Protein AF-A0A081D6R3-F1 (afdb_monomer_lite)

Structure (mmCIF, N/CA/C/O backbone):
data_AF-A0A081D6R3-F1
#
_entry.id   AF-A0A081D6R3-F1
#
loop_
_atom_site.group_PDB
_atom_site.id
_atom_site.type_symbol
_atom_site.label_atom_id
_atom_site.label_alt_id
_atom_site.label_comp_id
_atom_site.label_asym_id
_atom_site.label_entity_id
_atom_site.label_seq_id
_atom_site.pdbx_PDB_ins_code
_atom_site.Cartn_x
_atom_site.Cartn_y
_atom_site.Cartn_z
_atom_site.occupancy
_atom_site.B_iso_or_equiv
_atom_site.auth_seq_id
_atom_site.auth_comp_id
_atom_site.auth_asym_id
_atom_site.auth_atom_id
_atom_site.pdbx_PDB_model_num
ATOM 1 N N . MET A 1 1 ? 20.554 -29.699 17.518 1.00 39.53 1 MET A N 1
ATOM 2 C CA . MET A 1 1 ? 20.290 -29.258 16.129 1.00 39.53 1 MET A CA 1
ATOM 3 C C . MET A 1 1 ? 19.015 -29.951 15.684 1.00 39.53 1 MET A C 1
ATOM 5 O O . MET A 1 1 ? 18.990 -31.163 15.768 1.00 39.53 1 MET A O 1
ATOM 9 N N . ALA A 1 2 ? 17.922 -29.310 15.306 1.00 38.38 2 ALA A N 1
ATOM 10 C CA . ALA A 1 2 ? 17.553 -27.906 15.265 1.00 38.38 2 ALA A CA 1
ATOM 11 C C . ALA A 1 2 ? 16.116 -27.830 15.810 1.00 38.38 2 ALA A C 1
ATOM 13 O O . ALA A 1 2 ? 15.305 -28.703 15.512 1.00 38.38 2 ALA A O 1
ATOM 14 N N . ALA A 1 3 ? 15.827 -26.837 16.649 1.00 40.56 3 ALA A N 1
ATOM 15 C CA . ALA A 1 3 ? 14.449 -26.484 16.943 1.00 40.56 3 ALA A CA 1
ATOM 16 C C . ALA A 1 3 ? 13.914 -25.797 15.685 1.00 40.56 3 ALA A C 1
ATOM 18 O O . ALA A 1 3 ? 14.401 -24.730 15.314 1.00 40.56 3 ALA A O 1
ATOM 19 N N . GLU A 1 4 ? 12.981 -26.450 15.000 1.00 38.69 4 GLU A N 1
ATOM 20 C CA . GLU A 1 4 ? 12.172 -25.821 13.965 1.00 38.69 4 GLU A CA 1
ATOM 21 C C . GLU A 1 4 ? 11.461 -24.635 14.618 1.00 38.69 4 GLU A C 1
ATOM 23 O O . GLU A 1 4 ? 10.605 -24.797 15.493 1.00 38.69 4 GLU A O 1
ATOM 28 N N . GLY A 1 5 ? 11.906 -23.433 14.254 1.00 37.72 5 GLY A N 1
ATOM 29 C CA . GLY A 1 5 ? 11.278 -22.188 14.646 1.00 37.72 5 GLY A CA 1
ATOM 30 C C . GLY A 1 5 ? 9.883 -22.158 14.051 1.00 37.72 5 GLY A C 1
ATOM 31 O O . GLY A 1 5 ? 9.702 -21.776 12.901 1.00 37.72 5 GLY A O 1
ATOM 32 N N . LYS A 1 6 ? 8.898 -22.591 14.837 1.00 39.56 6 LYS A N 1
ATOM 33 C CA . LYS A 1 6 ? 7.510 -22.209 14.622 1.00 39.56 6 LYS A CA 1
ATOM 34 C C . LYS A 1 6 ? 7.492 -20.687 14.688 1.00 39.56 6 LYS A C 1
ATOM 36 O O . LYS A 1 6 ? 7.700 -20.132 15.767 1.00 39.56 6 LYS A O 1
ATOM 41 N N . GLU A 1 7 ? 7.320 -20.031 13.544 1.00 42.91 7 GLU A N 1
ATOM 42 C CA . GLU A 1 7 ? 6.988 -18.612 13.518 1.00 42.91 7 GLU A CA 1
ATOM 43 C C . GLU A 1 7 ? 5.808 -18.405 14.459 1.00 42.91 7 GLU A C 1
ATOM 45 O O . GLU A 1 7 ? 4.765 -19.059 14.360 1.00 42.91 7 GLU A O 1
ATOM 50 N N . ASN A 1 8 ? 6.056 -17.577 15.462 1.00 38.06 8 ASN A N 1
ATOM 51 C CA . ASN A 1 8 ? 5.126 -17.288 16.523 1.00 38.06 8 ASN A CA 1
ATOM 52 C C . ASN A 1 8 ? 3.921 -16.547 15.925 1.00 38.06 8 ASN A C 1
ATOM 54 O O . ASN A 1 8 ? 3.998 -15.347 15.679 1.00 38.06 8 ASN A O 1
ATOM 58 N N . LYS A 1 9 ? 2.821 -17.270 15.688 1.00 42.78 9 LYS A N 1
ATOM 59 C CA . LYS A 1 9 ? 1.528 -16.714 15.258 1.00 42.78 9 LYS A CA 1
ATOM 60 C C . LYS A 1 9 ? 0.830 -15.884 16.348 1.00 42.78 9 LYS A C 1
ATOM 62 O O . LYS A 1 9 ? -0.260 -15.388 16.100 1.00 42.78 9 LYS A O 1
ATOM 67 N N . ASP A 1 10 ? 1.447 -15.726 17.522 1.00 42.12 10 ASP A N 1
ATOM 68 C CA . ASP A 1 10 ? 0.896 -14.970 18.652 1.00 42.12 10 ASP A CA 1
ATOM 69 C C . ASP A 1 10 ? 1.388 -13.508 18.704 1.00 42.12 10 ASP A C 1
ATOM 71 O O . ASP A 1 10 ? 1.042 -12.769 19.625 1.00 42.12 10 ASP A O 1
ATOM 75 N N . ALA A 1 11 ? 2.190 -13.056 17.731 1.00 45.91 11 ALA A N 1
ATOM 76 C CA . ALA A 1 11 ? 2.415 -11.630 17.518 1.00 45.91 11 ALA A CA 1
ATOM 77 C C . ALA A 1 11 ? 1.334 -11.120 16.565 1.00 45.91 11 ALA A C 1
ATOM 79 O O . ALA A 1 11 ? 1.382 -11.442 15.379 1.00 45.91 11 ALA A O 1
ATOM 80 N N . ALA A 1 12 ? 0.373 -10.346 17.080 1.00 59.78 12 ALA A N 1
ATOM 81 C CA . ALA A 1 12 ? -0.610 -9.671 16.239 1.00 59.78 12 ALA A CA 1
ATOM 82 C C . ALA A 1 12 ? 0.124 -8.968 15.091 1.00 59.78 12 ALA A C 1
ATOM 84 O O . ALA A 1 12 ? 1.028 -8.154 15.321 1.00 59.78 12 ALA A O 1
ATOM 85 N N . ASN A 1 13 ? -0.236 -9.315 13.858 1.00 76.56 13 ASN A N 1
ATOM 86 C CA . ASN A 1 13 ? 0.295 -8.649 12.678 1.00 76.56 13 ASN A CA 1
ATOM 87 C C . ASN A 1 13 ? -0.068 -7.152 12.788 1.00 76.56 13 ASN A C 1
ATOM 89 O O . ASN A 1 13 ? -1.111 -6.781 13.339 1.00 76.56 13 ASN A O 1
ATOM 93 N N . ALA A 1 14 ? 0.804 -6.265 12.303 1.00 83.12 14 ALA A N 1
ATOM 94 C CA . ALA A 1 14 ? 0.591 -4.821 12.377 1.00 83.12 14 ALA A CA 1
ATOM 95 C C . ALA A 1 14 ? -0.782 -4.383 11.810 1.00 83.12 14 ALA A C 1
ATOM 97 O O . ALA A 1 14 ? -1.393 -3.441 12.324 1.00 83.12 14 ALA A O 1
ATOM 98 N N . ILE A 1 15 ? -1.312 -5.104 10.813 1.00 87.69 15 ILE A N 1
ATOM 99 C CA . ILE A 1 15 ? -2.654 -4.904 10.255 1.00 87.69 15 ILE A CA 1
ATOM 100 C C . ILE A 1 15 ? -3.772 -5.275 11.236 1.00 87.69 15 ILE A C 1
ATOM 102 O O . ILE A 1 15 ? -4.773 -4.564 11.321 1.00 87.69 15 ILE A O 1
ATOM 106 N N . GLU A 1 16 ? -3.611 -6.352 12.006 1.00 90.25 16 GLU A N 1
ATOM 107 C CA . GLU A 1 16 ? -4.603 -6.814 12.979 1.00 90.25 16 GLU A CA 1
ATOM 108 C C . GLU A 1 16 ? -4.718 -5.799 14.109 1.00 90.25 16 GLU A C 1
ATOM 110 O O . GLU A 1 16 ? -5.821 -5.350 14.413 1.00 90.25 16 GLU A O 1
ATOM 115 N N . THR A 1 17 ? -3.577 -5.332 14.624 1.00 91.62 17 THR A N 1
ATOM 116 C CA . THR A 1 17 ? -3.523 -4.273 15.645 1.00 91.62 17 THR A CA 1
ATOM 117 C C . THR A 1 17 ? -4.206 -2.991 15.153 1.00 91.62 17 THR A C 1
ATOM 119 O O . THR A 1 17 ? -4.960 -2.347 15.890 1.00 91.62 17 THR A O 1
ATOM 122 N N . LEU A 1 18 ? -3.981 -2.614 13.888 1.00 93.31 18 LEU A N 1
ATOM 123 C CA . LEU A 1 18 ? -4.643 -1.460 13.283 1.00 93.31 18 LEU A CA 1
ATOM 124 C C . LEU A 1 18 ? -6.161 -1.665 13.208 1.00 93.31 18 LEU A C 1
ATOM 126 O O . LEU A 1 18 ? -6.916 -0.789 13.619 1.00 93.31 18 LEU A O 1
ATOM 130 N N . ILE A 1 19 ? -6.626 -2.814 12.722 1.00 93.25 19 ILE A N 1
ATOM 131 C CA . ILE A 1 19 ? -8.058 -3.113 12.600 1.00 93.25 19 ILE A CA 1
ATOM 132 C C . ILE A 1 19 ? -8.729 -3.161 13.980 1.00 93.25 19 ILE A C 1
ATOM 134 O O . ILE A 1 19 ? -9.823 -2.619 14.151 1.00 93.25 19 ILE A O 1
ATOM 138 N N . GLU A 1 20 ? -8.083 -3.770 14.972 1.00 94.50 20 GLU A N 1
ATOM 139 C CA . GLU A 1 20 ? -8.570 -3.839 16.351 1.00 94.50 20 GLU A CA 1
ATOM 140 C C . GLU A 1 20 ? -8.743 -2.454 16.970 1.00 94.50 20 GLU A C 1
ATOM 142 O O . GLU A 1 20 ? -9.775 -2.194 17.586 1.00 94.50 20 GLU A O 1
ATOM 147 N N . LYS A 1 21 ? -7.817 -1.519 16.724 1.00 94.62 21 LYS A N 1
ATOM 148 C CA . LYS A 1 21 ? -7.963 -0.120 17.157 1.00 94.62 21 LYS A CA 1
ATOM 149 C C . LYS A 1 21 ? -9.261 0.509 16.633 1.00 94.62 21 LYS A C 1
ATOM 151 O O . LYS A 1 21 ? -9.964 1.172 17.393 1.00 94.62 21 LYS A O 1
ATOM 156 N N . TYR A 1 22 ? -9.597 0.318 15.355 1.00 96.62 22 TYR A N 1
ATOM 157 C CA . TYR A 1 22 ? -10.819 0.895 14.772 1.00 96.62 22 TYR A CA 1
ATOM 158 C C . TYR A 1 22 ? -12.088 0.175 15.243 1.00 96.62 22 TYR A C 1
ATOM 160 O O . TYR A 1 22 ? -13.093 0.834 15.512 1.00 96.62 22 TYR A O 1
ATOM 168 N N . LYS A 1 23 ? -12.032 -1.151 15.432 1.00 95.94 23 LYS A N 1
ATOM 169 C CA . LYS A 1 23 ? -13.119 -1.915 16.068 1.00 95.94 23 LYS A CA 1
ATOM 170 C C . LYS A 1 23 ? -13.389 -1.422 17.489 1.00 95.94 23 LYS A C 1
ATOM 172 O O . LYS A 1 23 ? -14.532 -1.123 17.813 1.00 95.94 23 LYS A O 1
ATOM 177 N N . TYR A 1 24 ? -12.343 -1.243 18.293 1.00 96.50 24 TYR A N 1
ATOM 178 C CA . TYR A 1 24 ? -12.452 -0.745 19.661 1.00 96.50 24 TYR A CA 1
ATOM 179 C C . TYR A 1 24 ? -13.080 0.653 19.721 1.00 96.50 24 TYR A C 1
ATOM 181 O O . TYR A 1 24 ? -13.941 0.913 20.559 1.00 96.50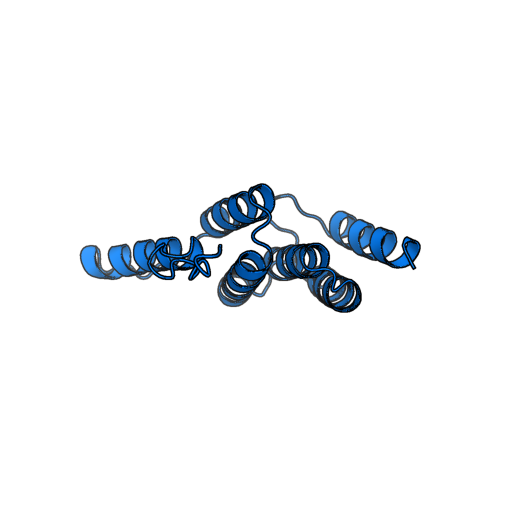 24 TYR A O 1
ATOM 189 N N . ILE A 1 25 ? -12.714 1.556 18.801 1.00 96.00 25 ILE A N 1
ATOM 190 C CA . ILE A 1 25 ? -13.333 2.890 18.736 1.00 96.00 25 ILE A CA 1
ATOM 191 C C . ILE A 1 25 ? -14.840 2.783 18.472 1.00 96.00 25 ILE A C 1
ATOM 193 O O . ILE A 1 25 ? -15.630 3.467 19.127 1.00 96.00 25 ILE A O 1
ATOM 197 N N . LYS A 1 26 ? -15.247 1.898 17.559 1.00 96.75 26 LYS A N 1
ATOM 198 C CA . LYS A 1 26 ? -16.661 1.633 17.288 1.00 96.75 26 LYS A CA 1
ATOM 199 C C . LYS A 1 26 ? -17.378 1.046 18.502 1.00 96.75 26 LYS A C 1
ATOM 201 O O . LYS A 1 26 ? -18.486 1.473 18.802 1.00 96.75 26 LYS A O 1
ATOM 206 N N . GLU A 1 27 ? -16.759 0.106 19.207 1.00 97.50 27 GLU A N 1
ATOM 207 C CA . GLU A 1 27 ? -17.349 -0.548 20.380 1.00 97.50 27 GLU A CA 1
ATOM 208 C C . GLU A 1 27 ? -17.528 0.408 21.563 1.00 97.50 27 GLU A C 1
ATOM 210 O O . GLU A 1 27 ? -18.586 0.421 22.188 1.00 97.50 27 GLU A O 1
ATOM 215 N N . VAL A 1 28 ? -16.518 1.230 21.859 1.00 97.75 28 VAL A N 1
ATOM 216 C CA . VAL A 1 28 ? -16.526 2.108 23.038 1.00 97.75 28 VAL A CA 1
ATOM 217 C C . VAL A 1 28 ? -17.269 3.412 22.787 1.00 97.75 28 VAL A C 1
ATOM 219 O O . VAL A 1 28 ? -17.978 3.896 23.669 1.00 97.75 28 VAL A O 1
ATOM 222 N N . TYR A 1 29 ? -17.110 3.996 21.600 1.00 95.94 29 TYR A N 1
ATOM 223 C CA . TYR A 1 29 ? -17.657 5.318 21.294 1.00 95.94 29 TYR A CA 1
ATOM 224 C C . TYR A 1 29 ? -18.872 5.269 20.359 1.00 95.94 29 TYR A C 1
ATOM 226 O O . TYR A 1 29 ? -19.514 6.297 20.158 1.00 95.94 29 TYR A O 1
ATOM 234 N N . GLY A 1 30 ? -19.205 4.111 19.776 1.00 96.12 30 GLY A N 1
ATOM 235 C CA . GLY A 1 30 ? -20.298 3.979 18.805 1.00 96.12 30 GLY A CA 1
ATOM 236 C C . GLY A 1 30 ? -20.000 4.614 17.443 1.00 96.12 30 GLY A C 1
ATOM 237 O O . GLY A 1 30 ? -20.908 4.771 16.628 1.00 96.12 30 GLY A O 1
ATOM 238 N N . ILE A 1 31 ? -18.749 5.011 17.193 1.00 95.06 31 ILE A N 1
ATOM 239 C CA . ILE A 1 31 ? -18.348 5.738 15.986 1.00 95.06 31 ILE A CA 1
ATOM 240 C C . ILE A 1 31 ? -17.750 4.751 14.988 1.00 95.06 31 ILE A C 1
ATOM 242 O O . ILE A 1 31 ? -16.681 4.189 15.222 1.00 95.06 31 ILE A O 1
ATOM 246 N N . ASP A 1 32 ? -18.425 4.575 13.855 1.00 94.06 32 ASP A N 1
ATOM 247 C CA . ASP A 1 32 ? -17.890 3.810 12.733 1.00 94.06 32 ASP A CA 1
ATOM 248 C C . ASP A 1 32 ? -17.013 4.721 11.865 1.00 94.06 32 ASP A C 1
ATOM 250 O O . ASP A 1 32 ? -17.508 5.638 11.204 1.00 94.06 32 ASP A O 1
ATOM 254 N N . MET A 1 33 ? -15.698 4.515 11.923 1.00 93.06 33 MET A N 1
ATOM 255 C CA . MET A 1 33 ? -14.728 5.298 11.162 1.00 93.06 33 MET A CA 1
ATOM 256 C C . MET A 1 33 ? -14.037 4.418 10.128 1.00 93.06 33 MET A C 1
ATOM 258 O O . MET A 1 33 ? -13.521 3.353 10.460 1.00 93.06 33 MET A O 1
ATOM 262 N N . ARG A 1 34 ? -13.935 4.932 8.899 1.00 94.94 34 ARG A N 1
ATOM 263 C CA . ARG A 1 34 ? -12.997 4.426 7.886 1.00 94.94 34 ARG A CA 1
ATOM 264 C C . ARG A 1 34 ? -11.582 4.420 8.465 1.00 94.94 34 ARG A C 1
ATOM 266 O O . ARG A 1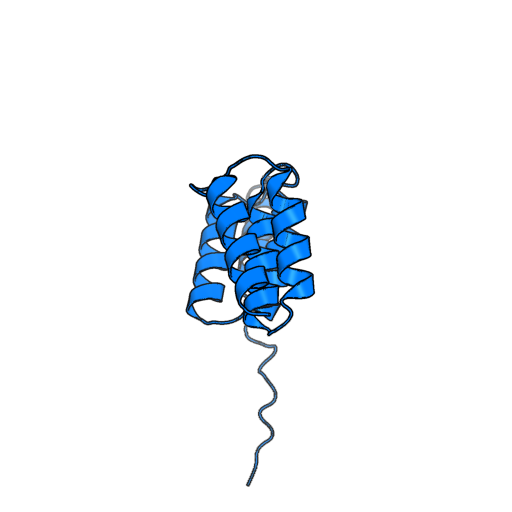 34 ? -11.204 5.378 9.152 1.00 94.94 34 ARG A O 1
ATOM 273 N N . VAL A 1 35 ? -10.791 3.392 8.156 1.00 97.06 35 VAL A N 1
ATOM 274 C CA . VAL A 1 35 ? -9.380 3.365 8.568 1.00 97.06 35 VAL A CA 1
ATOM 275 C C . VAL A 1 35 ? -8.671 4.532 7.896 1.00 97.06 35 VAL A C 1
ATOM 277 O O . VAL A 1 35 ? -8.758 4.691 6.685 1.00 97.06 35 VAL A O 1
ATOM 280 N N . ARG A 1 36 ? -7.995 5.393 8.660 1.00 97.31 36 ARG A N 1
ATOM 281 C CA . ARG A 1 36 ? -7.349 6.583 8.094 1.00 97.31 36 ARG A CA 1
ATOM 282 C C . ARG A 1 36 ? -6.160 6.179 7.232 1.00 97.31 36 ARG A C 1
ATOM 284 O O . ARG A 1 36 ? -5.294 5.442 7.695 1.00 97.31 36 ARG A O 1
ATOM 291 N N . LEU A 1 37 ? -6.058 6.768 6.040 1.00 97.56 37 LEU A N 1
ATOM 292 C CA . LEU A 1 37 ? -4.955 6.524 5.105 1.00 97.56 37 LEU A CA 1
ATOM 293 C C . LEU A 1 37 ? -3.582 6.709 5.760 1.00 97.56 37 LEU A C 1
ATOM 295 O O . LEU A 1 37 ? -2.698 5.895 5.543 1.00 97.56 37 LEU A O 1
ATOM 299 N N . ILE A 1 38 ? -3.416 7.729 6.608 1.00 97.31 38 ILE A N 1
ATOM 300 C CA . ILE A 1 38 ? -2.145 7.964 7.305 1.00 97.31 38 ILE A CA 1
ATOM 301 C C . ILE A 1 38 ? -1.762 6.821 8.257 1.00 97.31 38 ILE A C 1
ATOM 303 O O . ILE A 1 38 ? -0.591 6.480 8.338 1.00 97.31 38 ILE A O 1
ATOM 307 N N . ASP A 1 39 ? -2.730 6.183 8.927 1.00 97.69 39 ASP A N 1
ATOM 308 C CA . ASP A 1 39 ? -2.437 5.046 9.810 1.00 97.69 39 ASP A CA 1
ATOM 309 C C . 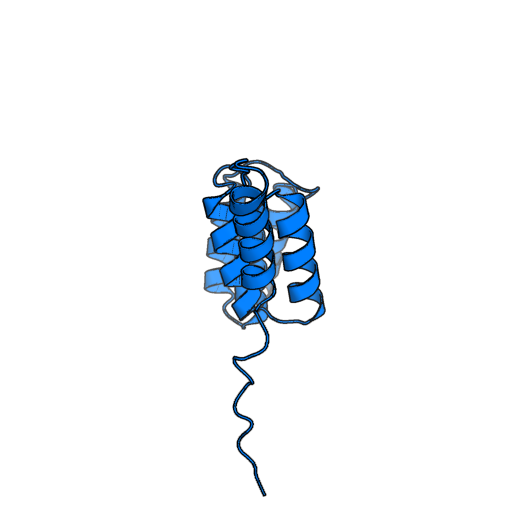ASP A 1 39 ? -2.023 3.814 8.977 1.00 97.69 39 ASP A C 1
ATOM 311 O O . ASP A 1 39 ? -1.132 3.070 9.382 1.00 97.69 39 ASP A O 1
ATOM 315 N N . ILE A 1 40 ? -2.627 3.626 7.794 1.00 98.12 40 ILE A N 1
ATOM 316 C CA . ILE A 1 40 ? -2.230 2.584 6.830 1.00 98.12 40 ILE A CA 1
ATOM 317 C C . ILE A 1 40 ? -0.798 2.832 6.340 1.00 98.12 40 ILE A C 1
ATOM 319 O O . ILE A 1 40 ? -0.002 1.898 6.305 1.00 98.12 40 ILE A O 1
ATOM 323 N N . VAL A 1 41 ? -0.459 4.084 6.010 1.00 98.19 41 VAL A N 1
ATOM 324 C CA . VAL A 1 41 ? 0.894 4.477 5.580 1.00 98.19 41 VAL A CA 1
ATOM 325 C C . VAL A 1 41 ? 1.925 4.146 6.649 1.00 98.19 41 VAL A C 1
ATOM 327 O O . VAL A 1 41 ? 2.913 3.488 6.349 1.00 98.19 41 VAL A O 1
ATOM 330 N N . THR A 1 42 ? 1.670 4.520 7.905 1.00 97.19 42 THR A N 1
ATOM 331 C CA . THR A 1 42 ? 2.589 4.233 9.014 1.00 97.19 42 THR A CA 1
ATOM 332 C C . THR A 1 42 ? 2.840 2.733 9.185 1.00 97.19 42 THR A C 1
ATOM 334 O O . THR A 1 42 ? 3.973 2.319 9.423 1.00 97.19 42 THR A O 1
ATOM 337 N N . VAL A 1 43 ? 1.801 1.902 9.047 1.00 97.00 43 VAL A N 1
ATOM 338 C CA . VAL A 1 43 ? 1.961 0.442 9.097 1.00 97.00 43 VAL A CA 1
ATOM 339 C C . VAL A 1 43 ? 2.759 -0.062 7.893 1.00 97.00 43 VAL A C 1
ATOM 341 O O . VAL A 1 43 ? 3.686 -0.847 8.070 1.00 97.00 43 VAL A O 1
ATOM 344 N N . ALA A 1 44 ? 2.439 0.396 6.683 1.00 97.88 44 ALA A N 1
ATOM 345 C CA . ALA A 1 44 ? 3.136 -0.015 5.469 1.00 97.88 44 ALA A CA 1
ATOM 346 C C . ALA A 1 44 ? 4.633 0.345 5.509 1.00 97.88 44 ALA A C 1
ATOM 348 O O . ALA A 1 44 ? 5.467 -0.511 5.227 1.00 97.88 44 ALA A O 1
ATOM 349 N N . GLU A 1 45 ? 4.985 1.566 5.921 1.00 97.38 45 GLU A N 1
ATOM 350 C CA . GLU A 1 45 ? 6.376 2.008 6.101 1.00 97.38 45 GLU A CA 1
ATOM 351 C C . GLU A 1 45 ? 7.118 1.126 7.110 1.00 97.38 45 GLU A C 1
ATOM 353 O O . GLU A 1 45 ? 8.198 0.619 6.811 1.00 97.38 45 GLU A O 1
ATOM 358 N N . HIS A 1 46 ? 6.498 0.836 8.259 1.00 96.50 46 HIS A N 1
ATOM 359 C CA . HIS A 1 46 ? 7.075 -0.072 9.249 1.00 96.50 46 HIS A CA 1
ATOM 360 C C . HIS A 1 46 ? 7.361 -1.467 8.670 1.00 96.50 46 HIS A C 1
ATOM 362 O O . HIS A 1 46 ? 8.415 -2.047 8.940 1.00 96.50 46 HIS A O 1
ATOM 368 N N . LEU A 1 47 ? 6.451 -2.024 7.865 1.00 96.44 47 LEU A N 1
ATOM 369 C CA . LEU A 1 47 ? 6.654 -3.332 7.237 1.00 96.44 47 LEU A CA 1
ATOM 370 C C . LEU A 1 47 ? 7.750 -3.294 6.164 1.00 96.44 47 LEU A C 1
ATOM 372 O O . LEU A 1 47 ? 8.543 -4.235 6.087 1.00 96.44 47 LEU A O 1
ATOM 376 N N . ILE A 1 48 ? 7.838 -2.214 5.381 1.00 97.06 48 ILE A N 1
ATOM 377 C CA . ILE A 1 48 ? 8.904 -1.999 4.389 1.00 97.06 48 ILE A CA 1
ATOM 378 C C . ILE A 1 48 ? 10.272 -1.954 5.081 1.00 97.06 48 ILE A C 1
ATOM 380 O O . ILE A 1 48 ? 11.179 -2.686 4.676 1.00 97.06 48 ILE A O 1
ATOM 384 N N . ASP A 1 49 ? 10.403 -1.175 6.157 1.00 97.12 49 ASP A N 1
ATOM 385 C CA . ASP A 1 49 ? 11.644 -1.039 6.930 1.00 97.12 49 ASP A CA 1
ATOM 386 C C . ASP A 1 49 ? 12.103 -2.373 7.534 1.00 97.12 49 ASP A C 1
ATOM 388 O O . ASP A 1 49 ? 13.299 -2.668 7.605 1.00 97.12 49 ASP A O 1
ATOM 392 N N . ASN A 1 50 ? 11.145 -3.220 7.919 1.00 96.25 50 ASN A N 1
ATOM 393 C CA . ASN A 1 50 ? 11.399 -4.549 8.472 1.00 96.25 50 ASN A CA 1
ATOM 394 C C . ASN A 1 50 ? 11.401 -5.666 7.415 1.00 96.25 50 ASN A C 1
ATOM 396 O O . ASN A 1 50 ? 11.524 -6.837 7.771 1.00 96.25 50 ASN A O 1
ATOM 400 N N . LYS A 1 51 ? 11.294 -5.326 6.122 1.00 96.75 51 LYS A N 1
ATOM 401 C CA . LYS A 1 51 ? 11.283 -6.269 4.987 1.00 96.75 51 LYS A CA 1
ATOM 402 C C . LYS A 1 51 ? 10.205 -7.358 5.091 1.00 96.75 51 LYS A C 1
ATOM 404 O O . LYS A 1 51 ? 10.376 -8.466 4.583 1.00 96.75 51 LYS A O 1
ATOM 409 N N . LYS A 1 52 ? 9.082 -7.044 5.737 1.00 96.88 52 LYS A N 1
ATOM 410 C CA . LYS A 1 52 ? 7.915 -7.922 5.903 1.00 96.88 52 LYS A CA 1
ATOM 411 C C . LYS A 1 52 ? 6.985 -7.798 4.696 1.00 96.88 52 LYS A C 1
ATOM 413 O O . LYS A 1 52 ? 5.881 -7.270 4.784 1.00 96.88 52 LYS A O 1
ATOM 418 N N . TYR A 1 53 ? 7.470 -8.228 3.536 1.00 97.38 53 TYR A N 1
ATOM 419 C CA . TYR A 1 53 ? 6.804 -7.969 2.259 1.00 97.38 53 TYR A CA 1
ATOM 420 C C . TYR A 1 53 ? 5.518 -8.772 2.040 1.00 97.38 53 TYR A C 1
ATOM 422 O O . TYR A 1 53 ? 4.611 -8.261 1.392 1.00 97.38 53 TYR A O 1
ATOM 430 N N . ASP A 1 54 ? 5.407 -9.981 2.597 1.00 94.88 54 ASP A N 1
ATOM 431 C CA . ASP A 1 54 ? 4.152 -10.741 2.558 1.00 94.88 54 ASP A CA 1
ATOM 432 C C . ASP A 1 54 ? 3.051 -10.020 3.361 1.00 94.88 54 ASP A C 1
ATOM 434 O O . ASP A 1 54 ? 1.965 -9.791 2.839 1.00 94.88 54 ASP A O 1
ATOM 438 N N . GLU A 1 55 ? 3.359 -9.536 4.573 1.00 95.69 55 GLU A N 1
ATOM 439 C CA . GLU A 1 55 ? 2.426 -8.723 5.379 1.00 95.69 55 GLU A CA 1
ATOM 440 C C . GLU A 1 55 ? 2.091 -7.381 4.699 1.00 95.69 55 GLU A C 1
ATOM 442 O O . GLU A 1 55 ? 0.984 -6.863 4.836 1.00 95.69 55 GLU A O 1
ATOM 447 N N . LEU A 1 56 ? 3.033 -6.799 3.944 1.00 97.62 56 LEU A N 1
ATOM 448 C CA . LEU A 1 56 ? 2.798 -5.558 3.201 1.00 97.62 56 LEU A CA 1
ATOM 449 C C . LEU A 1 56 ? 1.712 -5.732 2.129 1.00 97.62 56 LEU A C 1
ATOM 451 O O . LEU A 1 56 ? 0.960 -4.792 1.871 1.00 97.62 56 LEU A O 1
ATOM 455 N N . ILE A 1 57 ? 1.608 -6.920 1.530 1.00 97.81 57 ILE A N 1
ATOM 456 C CA . ILE A 1 57 ? 0.560 -7.238 0.553 1.00 97.81 57 ILE A CA 1
ATOM 457 C C . ILE A 1 57 ? -0.813 -7.273 1.241 1.00 97.81 57 ILE A C 1
ATOM 459 O O . ILE A 1 57 ? -1.763 -6.699 0.712 1.00 97.81 57 ILE A O 1
ATOM 463 N N . ASP A 1 58 ? -0.916 -7.819 2.456 1.00 95.94 58 ASP A N 1
ATOM 464 C CA . ASP A 1 58 ? -2.170 -7.777 3.226 1.00 95.94 58 ASP A CA 1
ATOM 465 C C . ASP A 1 58 ? -2.593 -6.326 3.538 1.00 95.94 58 ASP A C 1
ATOM 467 O O . ASP A 1 58 ? -3.770 -5.958 3.463 1.00 95.94 58 ASP A O 1
ATOM 471 N N . VAL A 1 59 ? -1.627 -5.458 3.858 1.00 97.56 59 VAL A N 1
ATOM 472 C CA . VAL A 1 59 ? -1.880 -4.024 4.091 1.00 97.56 59 VAL A CA 1
ATOM 473 C C . VAL A 1 59 ? -2.282 -3.309 2.801 1.00 97.56 59 VAL A C 1
ATOM 475 O O . VAL A 1 59 ? -3.124 -2.407 2.837 1.00 97.56 59 VAL A O 1
ATOM 478 N N . ALA A 1 60 ? -1.740 -3.728 1.658 1.00 98.25 60 ALA A N 1
ATOM 479 C CA . ALA A 1 60 ? -2.153 -3.242 0.349 1.00 98.25 60 ALA A CA 1
ATOM 480 C C . ALA A 1 60 ? -3.638 -3.522 0.079 1.00 98.25 60 ALA A C 1
ATOM 482 O O . ALA A 1 60 ? -4.357 -2.630 -0.378 1.00 98.25 60 ALA A O 1
ATOM 483 N N . ASP A 1 61 ? -4.117 -4.717 0.426 1.00 97.62 61 ASP A N 1
ATOM 484 C CA . ASP A 1 61 ? -5.528 -5.087 0.294 1.00 97.62 61 ASP A CA 1
ATOM 485 C C . ASP A 1 61 ? -6.434 -4.216 1.171 1.00 97.62 61 ASP A C 1
ATOM 487 O O . ASP A 1 61 ? -7.476 -3.737 0.708 1.00 97.62 61 ASP A O 1
ATOM 491 N N . LEU A 1 62 ? -6.022 -3.923 2.411 1.00 96.94 62 LEU A N 1
ATOM 492 C CA . LEU A 1 62 ? -6.737 -2.969 3.263 1.00 96.94 62 LEU A CA 1
ATOM 493 C C . LEU A 1 62 ? -6.752 -1.568 2.645 1.00 96.94 62 LEU A C 1
ATOM 495 O O . LEU A 1 62 ? -7.806 -0.938 2.589 1.00 96.94 62 LEU A O 1
ATOM 499 N N . ALA A 1 63 ? -5.615 -1.086 2.145 1.00 98.19 63 ALA A N 1
ATOM 500 C CA . ALA A 1 63 ? -5.523 0.215 1.492 1.00 98.19 63 ALA A CA 1
ATOM 501 C C . ALA A 1 63 ? -6.449 0.311 0.271 1.00 98.19 63 ALA A C 1
ATOM 503 O O . ALA A 1 63 ? -7.116 1.326 0.102 1.00 98.19 63 ALA A O 1
ATOM 504 N N . MET A 1 64 ? -6.536 -0.739 -0.549 1.00 98.38 64 MET A N 1
ATOM 505 C CA . MET A 1 64 ? -7.424 -0.788 -1.716 1.00 98.38 64 MET A CA 1
ATOM 506 C C . MET A 1 64 ? -8.900 -0.908 -1.341 1.00 98.38 64 MET A C 1
ATOM 508 O O . MET A 1 64 ? -9.751 -0.353 -2.030 1.00 98.38 64 MET A O 1
ATOM 512 N N . LYS A 1 65 ? -9.221 -1.624 -0.260 1.00 97.50 65 LYS A N 1
ATOM 513 C CA . LYS A 1 65 ? -10.592 -1.712 0.250 1.00 97.50 65 LYS A CA 1
ATOM 514 C C . LYS A 1 65 ? -11.055 -0.369 0.794 1.00 97.50 65 LYS A C 1
ATOM 516 O O . LYS A 1 65 ? -12.165 0.069 0.503 1.00 97.50 65 LYS A O 1
ATOM 521 N N . GLU A 1 66 ? -10.214 0.252 1.611 1.00 97.69 66 GLU A N 1
ATOM 522 C CA . GLU A 1 66 ? -10.558 1.502 2.259 1.00 97.69 66 GLU A CA 1
ATOM 523 C C . GLU A 1 66 ? -10.506 2.634 1.245 1.00 97.69 66 GLU A C 1
ATOM 525 O O . GLU A 1 66 ? -11.453 3.397 1.239 1.00 97.69 66 GLU A O 1
ATOM 530 N N . TYR A 1 67 ? -9.494 2.723 0.371 1.00 98.38 67 TYR A N 1
ATOM 531 C CA . TYR A 1 67 ? -9.218 3.807 -0.593 1.00 98.38 67 TYR A CA 1
ATOM 532 C C . TYR A 1 67 ? -9.010 3.300 -2.038 1.00 98.38 67 TYR A C 1
ATOM 534 O O . TYR A 1 67 ? -7.914 3.446 -2.589 1.00 98.38 67 TYR A O 1
ATOM 542 N N . PRO A 1 68 ? -10.045 2.731 -2.686 1.00 98.25 68 PRO A N 1
ATOM 543 C CA . PRO A 1 68 ? -9.928 2.124 -4.018 1.00 98.25 68 PRO A CA 1
ATOM 544 C C . PRO A 1 68 ? -9.529 3.106 -5.128 1.00 98.25 68 PRO A C 1
ATOM 546 O O . PRO A 1 68 ? -8.988 2.698 -6.152 1.00 98.25 68 PRO A O 1
ATOM 549 N N . GLU A 1 69 ? -9.803 4.395 -4.944 1.00 98.44 69 GLU A N 1
ATOM 550 C CA . GLU A 1 69 ? -9.492 5.464 -5.890 1.00 98.44 69 GLU A CA 1
ATOM 551 C C . GLU A 1 69 ? -8.030 5.929 -5.832 1.00 98.44 69 GLU A C 1
ATOM 553 O O . GLU A 1 69 ? -7.558 6.598 -6.752 1.00 98.44 69 GLU A O 1
ATOM 558 N N . LYS A 1 70 ? -7.309 5.604 -4.752 1.00 98.62 70 LYS A N 1
ATOM 559 C CA . LYS A 1 70 ? -5.944 6.079 -4.508 1.00 98.62 70 LYS A CA 1
ATOM 560 C C . LYS A 1 70 ? -4.924 5.065 -4.997 1.00 98.62 70 LYS A C 1
ATOM 562 O O . LYS A 1 70 ? -5.021 3.876 -4.706 1.00 98.62 70 LYS A O 1
ATOM 567 N N . LEU A 1 71 ? -3.870 5.553 -5.648 1.00 98.50 71 LEU A N 1
ATOM 568 C CA . LEU A 1 71 ? -2.798 4.697 -6.159 1.00 98.50 71 LEU A CA 1
ATOM 569 C C . LEU A 1 71 ? -2.045 3.940 -5.059 1.00 98.50 71 LEU A C 1
ATOM 571 O O . LEU A 1 71 ? -1.410 2.929 -5.346 1.00 98.50 71 LEU A O 1
ATOM 575 N N . TYR A 1 72 ? -2.129 4.407 -3.807 1.00 98.62 72 TYR A N 1
ATOM 576 C CA . TYR A 1 72 ? -1.273 3.946 -2.717 1.00 98.62 72 TYR A CA 1
ATOM 577 C C . TYR A 1 72 ? -1.370 2.442 -2.465 1.00 98.62 72 TYR A C 1
ATOM 579 O O . TYR A 1 72 ? -0.337 1.790 -2.367 1.00 98.62 72 TYR A O 1
ATOM 587 N N . GLY A 1 73 ? -2.584 1.878 -2.430 1.00 98.62 73 GLY A N 1
ATOM 588 C CA . GLY A 1 73 ? -2.758 0.443 -2.191 1.00 98.62 73 GLY A CA 1
ATOM 589 C C . GLY A 1 73 ? -2.081 -0.410 -3.264 1.00 98.62 73 GLY A C 1
ATOM 590 O O . GLY A 1 73 ? -1.272 -1.277 -2.953 1.00 98.62 73 GLY A O 1
ATOM 591 N N . ARG A 1 74 ? -2.308 -0.091 -4.542 1.00 98.75 74 ARG A N 1
ATOM 592 C CA . ARG A 1 74 ? -1.644 -0.768 -5.668 1.00 98.75 74 ARG A CA 1
ATOM 593 C C . ARG A 1 74 ? -0.133 -0.534 -5.701 1.00 98.75 74 ARG A C 1
ATOM 595 O O . ARG A 1 74 ? 0.616 -1.416 -6.109 1.00 98.75 74 ARG A O 1
ATOM 602 N N . PHE A 1 75 ? 0.324 0.635 -5.264 1.00 98.75 75 PHE A N 1
ATOM 603 C CA . PHE A 1 75 ? 1.745 0.953 -5.196 1.00 98.75 75 PHE A CA 1
ATOM 604 C C . PHE A 1 75 ? 2.474 0.090 -4.158 1.00 98.75 75 PHE A C 1
ATOM 606 O O . PHE A 1 75 ? 3.472 -0.545 -4.495 1.00 98.75 75 PHE A O 1
ATOM 613 N N . ILE A 1 76 ? 1.961 -0.005 -2.926 1.00 98.62 76 ILE A N 1
ATOM 614 C CA . ILE A 1 76 ? 2.591 -0.837 -1.887 1.00 98.62 76 ILE A CA 1
ATOM 615 C C . ILE A 1 76 ? 2.432 -2.342 -2.153 1.00 98.62 76 ILE A C 1
ATOM 617 O O . ILE A 1 76 ? 3.325 -3.107 -1.799 1.00 98.62 76 ILE A O 1
ATOM 621 N N . GLU A 1 77 ? 1.380 -2.764 -2.870 1.00 98.75 77 GLU A N 1
ATOM 622 C CA . GLU A 1 77 ? 1.275 -4.125 -3.428 1.00 98.75 77 GLU A CA 1
ATOM 623 C C . GLU A 1 77 ? 2.460 -4.420 -4.368 1.00 98.75 77 GLU A C 1
ATOM 625 O O . GLU A 1 77 ? 3.095 -5.473 -4.285 1.00 98.75 77 GLU A O 1
ATOM 630 N N . GLY A 1 78 ? 2.797 -3.457 -5.236 1.00 98.62 78 GLY A N 1
ATOM 631 C CA . GLY A 1 78 ? 3.949 -3.538 -6.131 1.00 98.62 78 GLY A CA 1
ATOM 632 C C . GLY A 1 78 ? 5.272 -3.682 -5.378 1.00 98.62 78 GLY A C 1
ATOM 633 O O . GLY A 1 78 ? 6.070 -4.559 -5.717 1.00 98.62 78 GLY A O 1
ATOM 634 N N . ILE A 1 79 ? 5.468 -2.895 -4.314 1.00 98.50 79 ILE A N 1
ATOM 635 C CA . ILE A 1 79 ? 6.646 -2.996 -3.434 1.00 98.50 79 ILE A CA 1
ATOM 636 C C . ILE A 1 79 ? 6.713 -4.378 -2.774 1.00 98.50 79 ILE A C 1
ATOM 638 O O . ILE A 1 79 ? 7.779 -4.994 -2.749 1.00 98.50 79 ILE A O 1
ATOM 642 N N . GLY A 1 80 ? 5.588 -4.889 -2.266 1.00 98.56 80 GLY A N 1
ATOM 643 C CA . GLY A 1 80 ? 5.516 -6.215 -1.652 1.00 98.56 80 GLY A CA 1
ATOM 644 C C . GLY A 1 80 ? 5.936 -7.316 -2.626 1.00 98.56 80 GLY A C 1
ATOM 645 O O . GLY A 1 80 ? 6.833 -8.107 -2.332 1.00 98.56 80 GLY A O 1
ATOM 646 N N . TYR A 1 81 ? 5.369 -7.319 -3.837 1.00 98.69 81 TYR A N 1
ATOM 647 C CA . TYR A 1 81 ? 5.741 -8.288 -4.869 1.00 98.69 81 TYR A CA 1
ATOM 648 C C . TYR A 1 81 ? 7.196 -8.163 -5.330 1.00 98.69 81 TYR A C 1
ATOM 650 O O . TYR A 1 81 ? 7.828 -9.181 -5.622 1.00 98.69 81 TYR A O 1
ATOM 658 N N . GLU A 1 82 ? 7.740 -6.948 -5.394 1.00 97.56 82 GLU A N 1
ATOM 659 C CA . GLU A 1 82 ? 9.160 -6.723 -5.670 1.00 97.56 82 GLU A CA 1
ATOM 660 C C . GLU A 1 82 ? 10.026 -7.362 -4.574 1.00 97.56 82 GLU A C 1
ATOM 662 O O . GLU A 1 82 ? 10.927 -8.146 -4.880 1.00 97.56 82 GLU A O 1
ATOM 667 N N . GLY A 1 83 ? 9.694 -7.108 -3.305 1.00 97.25 83 GLY A N 1
ATOM 668 C CA . GLY A 1 83 ? 10.426 -7.604 -2.142 1.00 97.25 83 GLY A CA 1
ATOM 669 C C . GLY A 1 83 ? 10.455 -9.131 -2.006 1.00 97.25 83 GLY A C 1
ATOM 670 O O . GLY A 1 83 ? 11.476 -9.682 -1.597 1.00 97.25 83 GLY A O 1
ATOM 671 N N . ILE A 1 84 ? 9.394 -9.835 -2.422 1.00 97.81 84 ILE A N 1
ATOM 672 C CA . ILE A 1 84 ? 9.351 -11.314 -2.438 1.00 97.81 84 ILE A CA 1
ATOM 673 C C . ILE A 1 84 ? 9.866 -11.939 -3.751 1.00 97.81 84 ILE A C 1
ATOM 675 O O . ILE A 1 84 ? 9.687 -13.137 -4.001 1.00 97.81 84 ILE A O 1
ATOM 679 N N . GLY A 1 85 ? 10.476 -11.145 -4.637 1.00 96.69 85 GLY A N 1
ATOM 680 C CA . GLY A 1 85 ? 11.053 -11.634 -5.891 1.00 96.69 85 GLY A CA 1
ATOM 681 C C . GLY A 1 85 ? 10.002 -12.089 -6.908 1.00 96.69 85 GLY A C 1
ATOM 682 O O . GLY A 1 85 ? 10.146 -13.133 -7.549 1.00 96.69 85 GLY A O 1
ATOM 683 N N . ARG A 1 86 ? 8.906 -11.336 -7.048 1.00 97.62 86 ARG A N 1
ATOM 684 C CA . ARG A 1 86 ? 7.837 -11.554 -8.041 1.00 97.62 86 ARG A CA 1
ATOM 685 C C . ARG A 1 86 ? 7.691 -10.324 -8.956 1.00 97.62 86 ARG A C 1
ATOM 687 O O . ARG A 1 86 ? 6.626 -9.704 -8.979 1.00 97.62 86 ARG A O 1
ATOM 694 N N . PRO A 1 87 ? 8.714 -9.984 -9.765 1.00 96.38 87 PRO A N 1
ATOM 695 C CA . PRO A 1 87 ? 8.746 -8.739 -10.542 1.00 96.38 87 PRO A CA 1
ATOM 696 C C . PRO A 1 87 ? 7.590 -8.607 -11.542 1.00 96.38 87 PRO A C 1
ATOM 698 O O . PRO A 1 87 ? 7.067 -7.517 -11.746 1.00 96.38 87 PRO A O 1
ATOM 701 N N . GLU A 1 88 ? 7.116 -9.709 -12.130 1.00 96.94 88 GLU A N 1
ATOM 702 C CA . GLU A 1 88 ? 5.958 -9.666 -13.035 1.00 96.94 88 GLU A CA 1
ATOM 703 C C . GLU A 1 88 ? 4.661 -9.261 -12.329 1.00 96.94 88 GLU A C 1
ATOM 705 O O . GLU A 1 88 ? 3.814 -8.596 -12.925 1.00 96.94 88 GLU A O 1
ATOM 710 N N . ARG A 1 89 ? 4.488 -9.666 -11.064 1.00 98.12 89 ARG A N 1
ATOM 711 C CA . ARG A 1 89 ? 3.343 -9.237 -10.254 1.00 98.12 89 ARG A CA 1
ATOM 712 C C . ARG A 1 89 ? 3.512 -7.789 -9.813 1.00 98.12 89 ARG A C 1
ATOM 714 O O . ARG A 1 89 ? 2.558 -7.032 -9.934 1.00 98.12 89 ARG A O 1
ATOM 721 N N . ALA A 1 90 ? 4.728 -7.391 -9.436 1.00 98.50 90 ALA A N 1
ATOM 722 C CA . ALA A 1 90 ? 5.039 -6.007 -9.088 1.00 98.50 90 ALA A CA 1
ATOM 723 C C . ALA A 1 90 ? 4.687 -5.036 -10.227 1.00 98.50 90 ALA A C 1
ATOM 725 O O . ALA A 1 90 ? 3.940 -4.085 -10.018 1.00 98.50 90 ALA A O 1
ATOM 726 N N . ILE A 1 91 ? 5.121 -5.333 -11.459 1.00 98.25 91 ILE A N 1
ATOM 727 C CA . ILE A 1 91 ? 4.795 -4.527 -12.648 1.00 98.25 91 ILE A CA 1
ATOM 728 C C . ILE A 1 91 ? 3.278 -4.436 -12.865 1.00 98.25 91 ILE A C 1
ATOM 730 O O . ILE A 1 91 ? 2.768 -3.365 -13.187 1.00 98.25 91 ILE A O 1
ATOM 734 N N . LYS A 1 92 ? 2.530 -5.535 -12.688 1.00 98.31 92 LYS A N 1
ATOM 735 C CA . LYS A 1 92 ? 1.061 -5.511 -12.813 1.00 98.31 92 LYS A CA 1
ATOM 736 C C . LYS A 1 92 ? 0.419 -4.585 -11.780 1.00 98.31 92 LYS A C 1
ATOM 738 O O . LYS A 1 92 ? -0.468 -3.816 -12.145 1.00 98.31 92 LYS A O 1
ATOM 743 N N . SER A 1 93 ? 0.877 -4.635 -10.533 1.00 98.62 93 SER A N 1
ATOM 744 C CA . SER A 1 93 ? 0.390 -3.766 -9.461 1.00 98.62 93 SER A CA 1
ATOM 745 C C . SER A 1 93 ? 0.720 -2.297 -9.723 1.00 98.62 93 SER A C 1
ATOM 747 O O . SER A 1 93 ? -0.178 -1.461 -9.668 1.00 98.62 93 SER A O 1
ATOM 749 N N . TYR A 1 94 ? 1.952 -1.974 -10.128 1.00 98.62 94 TYR A N 1
ATOM 750 C CA . TYR A 1 94 ? 2.325 -0.603 -10.491 1.00 98.62 94 TYR A CA 1
ATOM 751 C C . TYR A 1 94 ? 1.531 -0.079 -11.700 1.00 98.62 94 TYR A C 1
ATOM 753 O O . TYR A 1 94 ? 0.990 1.022 -11.650 1.00 98.62 94 TYR A O 1
ATOM 761 N N . ASN A 1 95 ? 1.34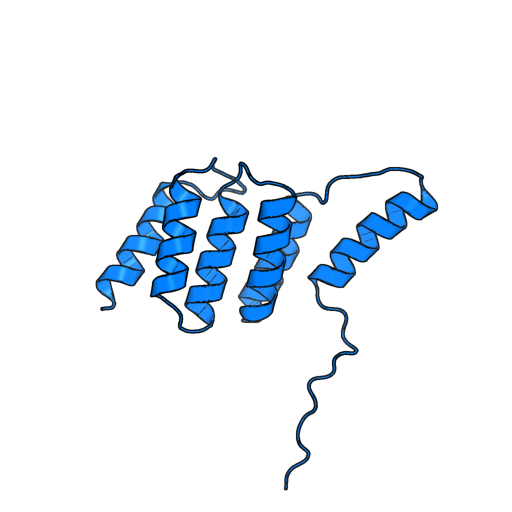0 -0.884 -12.750 1.00 98.25 95 ASN A N 1
ATOM 762 C CA . ASN A 1 95 ? 0.490 -0.498 -13.884 1.00 98.25 95 ASN A CA 1
ATOM 763 C C . ASN A 1 95 ? -0.958 -0.209 -13.457 1.00 98.25 95 ASN A C 1
ATOM 765 O O . ASN A 1 95 ? -1.573 0.734 -13.951 1.00 98.25 95 ASN A O 1
ATOM 769 N N . ALA A 1 96 ? -1.505 -0.994 -12.523 1.00 98.44 96 ALA A N 1
ATOM 770 C CA . ALA A 1 96 ? -2.819 -0.717 -11.951 1.00 98.44 96 ALA A CA 1
ATOM 771 C C . ALA A 1 96 ? -2.820 0.577 -11.114 1.00 98.44 96 ALA A C 1
ATOM 773 O O . ALA A 1 96 ? -3.785 1.335 -11.179 1.00 98.44 96 ALA A O 1
ATOM 774 N N . ALA A 1 97 ? -1.740 0.866 -10.380 1.00 98.62 97 ALA A N 1
ATOM 775 C CA . ALA A 1 97 ? -1.578 2.101 -9.612 1.00 98.62 97 ALA A CA 1
ATOM 776 C C . ALA A 1 97 ? -1.575 3.354 -10.508 1.00 98.62 97 ALA A C 1
ATOM 778 O O . ALA A 1 97 ? -2.177 4.363 -10.152 1.00 98.62 97 ALA A O 1
ATOM 779 N N . TYR A 1 98 ? -0.965 3.287 -11.695 1.00 98.06 98 TYR A N 1
ATOM 780 C CA . TYR A 1 98 ? -0.850 4.420 -12.625 1.00 98.06 98 TYR A CA 1
ATOM 781 C C . TYR A 1 98 ? -2.209 4.996 -13.080 1.00 98.06 98 TYR A C 1
ATOM 783 O O . TYR A 1 98 ? -2.351 6.192 -13.371 1.00 98.06 98 TYR A O 1
ATOM 791 N N . ALA A 1 99 ? -3.244 4.153 -13.111 1.00 97.62 99 ALA A N 1
ATOM 792 C CA . ALA A 1 99 ? -4.601 4.554 -13.468 1.00 97.62 99 ALA A CA 1
ATOM 793 C C . ALA A 1 99 ? -5.350 5.294 -12.339 1.00 97.62 99 ALA A C 1
ATOM 795 O O . ALA A 1 99 ? -6.410 5.862 -12.597 1.00 97.62 99 ALA A O 1
ATOM 796 N N . LEU A 1 100 ? -4.813 5.313 -11.115 1.00 98.56 100 LEU A N 1
ATOM 797 C CA . LEU A 1 100 ? -5.473 5.826 -9.911 1.00 98.56 100 LEU A CA 1
ATOM 798 C C . LEU A 1 100 ? -4.984 7.233 -9.521 1.00 98.56 100 LEU A C 1
ATOM 800 O O . LEU A 1 100 ? -4.083 7.806 -10.141 1.00 98.56 100 LEU A O 1
ATOM 804 N N . GLU A 1 101 ? -5.615 7.827 -8.508 1.00 98.56 101 GLU A N 1
ATOM 805 C CA . GLU A 1 101 ? -5.295 9.176 -8.038 1.00 98.56 101 GLU A CA 1
ATOM 806 C C . GLU A 1 101 ? -4.025 9.200 -7.165 1.00 98.56 101 GLU A C 1
ATOM 808 O O . GLU A 1 101 ? -3.895 8.360 -6.267 1.00 98.56 101 GLU A O 1
ATOM 813 N N . PRO A 1 102 ? -3.125 10.189 -7.352 1.00 98.44 102 PRO A N 1
ATOM 814 C CA . PRO A 1 102 ? -2.006 10.454 -6.449 1.00 98.44 102 PRO A CA 1
ATOM 815 C C . PRO A 1 102 ? -2.423 10.580 -4.986 1.00 98.44 102 PRO A C 1
ATOM 817 O O . PRO A 1 102 ? -3.489 11.111 -4.655 1.00 98.44 102 PRO A O 1
ATOM 820 N N . ALA A 1 103 ? -1.563 10.098 -4.096 1.00 97.88 103 ALA A N 1
ATOM 821 C CA . ALA A 1 103 ? -1.805 10.107 -2.663 1.00 97.88 103 ALA A CA 1
ATOM 822 C C . ALA A 1 103 ? -0.482 10.093 -1.907 1.00 97.88 103 ALA A C 1
ATOM 824 O O . ALA A 1 103 ? 0.503 9.564 -2.407 1.00 97.88 103 ALA A O 1
ATOM 825 N N . VAL A 1 104 ? -0.483 10.637 -0.687 1.00 96.62 104 VAL A N 1
ATOM 826 C CA . VAL A 1 104 ? 0.624 10.517 0.286 1.00 96.62 104 VAL A CA 1
ATOM 827 C C . VAL A 1 104 ? 1.999 10.921 -0.271 1.00 96.62 104 VAL A C 1
ATOM 829 O O . VAL A 1 104 ? 3.023 10.372 0.108 1.00 96.62 104 VAL A O 1
ATOM 832 N N . GLY A 1 105 ? 2.014 11.896 -1.184 1.00 97.06 105 GLY A N 1
ATOM 833 C CA . GLY A 1 105 ? 3.233 12.377 -1.838 1.00 97.06 105 GLY A CA 1
ATOM 834 C C . GLY A 1 105 ? 3.726 11.517 -3.005 1.00 97.06 105 GLY A C 1
ATOM 835 O O . GLY A 1 105 ? 4.669 11.931 -3.662 1.00 97.06 105 GLY A O 1
ATOM 836 N N . ILE A 1 106 ? 3.079 10.385 -3.298 1.00 97.88 106 ILE A N 1
ATOM 837 C CA . ILE A 1 106 ? 3.395 9.533 -4.448 1.00 97.88 106 ILE A CA 1
ATOM 838 C C . ILE A 1 106 ? 2.582 9.992 -5.659 1.00 97.88 106 ILE A C 1
ATOM 840 O O . ILE A 1 106 ? 1.351 10.122 -5.609 1.00 97.88 106 ILE A O 1
ATOM 844 N N . THR A 1 107 ? 3.294 10.226 -6.752 1.00 98.31 107 THR A N 1
ATOM 845 C CA . THR A 1 107 ? 2.789 10.685 -8.042 1.00 98.31 107 THR A CA 1
ATOM 846 C C . THR A 1 107 ? 2.716 9.540 -9.052 1.00 98.31 107 THR A C 1
ATOM 848 O O . THR A 1 107 ? 3.111 8.408 -8.786 1.00 98.31 107 THR A O 1
ATOM 851 N N . LYS A 1 108 ? 2.177 9.826 -10.240 1.00 97.88 108 LYS A N 1
ATOM 852 C CA . LYS A 1 108 ? 2.158 8.857 -11.343 1.00 97.88 108 LYS A CA 1
ATOM 853 C C . LYS A 1 108 ? 3.540 8.638 -11.955 1.00 97.88 108 LYS A C 1
ATOM 855 O O . LYS A 1 108 ? 3.786 7.545 -12.454 1.00 97.88 108 LYS A O 1
ATOM 860 N N . ASP A 1 109 ? 4.410 9.639 -11.887 1.00 98.12 109 ASP A N 1
ATOM 861 C CA . ASP A 1 109 ? 5.777 9.542 -12.396 1.00 98.12 109 ASP A CA 1
ATOM 862 C C . ASP A 1 109 ? 6.589 8.583 -11.514 1.00 98.12 109 ASP A C 1
ATOM 864 O O . ASP A 1 109 ? 7.192 7.652 -12.034 1.00 98.12 109 ASP A O 1
ATOM 868 N N . ASP A 1 110 ? 6.440 8.664 -10.183 1.00 98.12 110 ASP A N 1
ATOM 869 C CA . ASP A 1 110 ? 7.058 7.703 -9.248 1.00 98.12 110 ASP A CA 1
ATOM 870 C C . ASP A 1 110 ? 6.650 6.245 -9.545 1.00 98.12 110 ASP A C 1
ATOM 872 O O . ASP A 1 110 ? 7.424 5.304 -9.359 1.00 98.12 110 ASP A O 1
ATOM 876 N N . VAL A 1 111 ? 5.407 6.036 -9.996 1.00 98.19 111 VAL A N 1
ATOM 877 C CA . VAL A 1 111 ? 4.902 4.714 -10.396 1.00 98.19 111 VAL A CA 1
ATOM 878 C C . VAL A 1 111 ? 5.538 4.254 -11.711 1.00 98.19 111 VAL A C 1
ATOM 880 O O . VAL A 1 111 ? 5.891 3.079 -11.827 1.00 98.19 111 VAL A O 1
ATOM 883 N N . LEU A 1 112 ? 5.672 5.144 -12.699 1.00 97.50 112 LEU A N 1
ATOM 884 C CA . LEU A 1 112 ? 6.311 4.825 -13.980 1.00 97.50 112 LEU A CA 1
ATOM 885 C C . LEU A 1 112 ? 7.784 4.472 -13.788 1.00 97.50 112 LEU A C 1
ATOM 887 O O . LEU A 1 112 ? 8.210 3.426 -14.277 1.00 97.50 112 LEU A O 1
ATOM 891 N N . ASP A 1 113 ? 8.506 5.251 -12.983 1.00 97.69 113 ASP A N 1
ATOM 892 C CA . ASP A 1 113 ? 9.908 5.001 -12.645 1.00 97.69 113 ASP A CA 1
ATOM 893 C C . ASP A 1 113 ? 10.095 3.578 -12.096 1.00 97.69 113 ASP A C 1
ATOM 895 O O . AS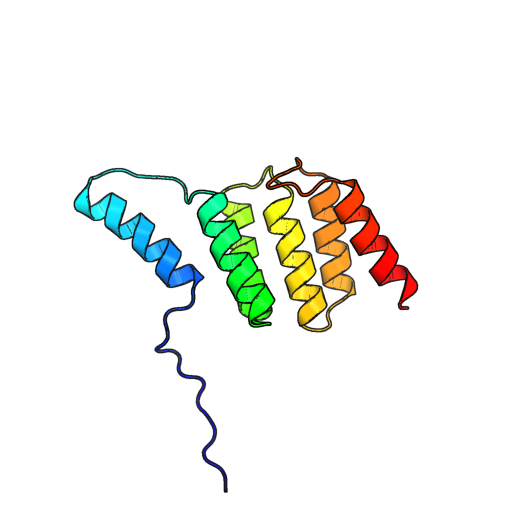P A 1 113 ? 11.006 2.849 -12.492 1.00 97.69 113 ASP A O 1
ATOM 899 N N . LYS A 1 114 ? 9.183 3.119 -11.226 1.00 97.56 114 LYS A N 1
ATOM 900 C CA . LYS A 1 114 ? 9.197 1.742 -10.710 1.00 97.56 114 LYS A CA 1
ATOM 901 C C . LYS A 1 114 ? 9.015 0.686 -11.799 1.00 97.56 114 LYS A C 1
ATOM 903 O O . LYS A 1 114 ? 9.673 -0.355 -11.748 1.00 97.56 114 LYS A O 1
ATOM 908 N N . VAL A 1 115 ? 8.121 0.914 -12.760 1.00 96.88 115 VAL A N 1
ATOM 909 C CA . VAL A 1 115 ? 7.888 -0.020 -13.873 1.00 96.88 115 VAL A CA 1
ATOM 910 C C . VAL A 1 115 ? 9.120 -0.101 -14.769 1.00 96.88 115 VAL A C 1
ATOM 912 O O . VAL A 1 115 ? 9.565 -1.211 -15.071 1.00 96.88 115 VAL A O 1
ATOM 915 N N . GLU A 1 116 ? 9.686 1.043 -15.148 1.00 96.56 116 GLU A N 1
ATOM 916 C CA . GLU A 1 116 ? 10.871 1.132 -16.005 1.00 96.56 116 GLU A CA 1
ATOM 917 C C . GLU A 1 116 ? 12.072 0.432 -15.353 1.00 96.56 116 GLU A C 1
ATOM 919 O O . GLU A 1 116 ? 12.642 -0.491 -15.941 1.00 96.56 116 GLU A O 1
ATOM 924 N N . MET A 1 117 ? 12.356 0.728 -14.077 1.00 96.00 117 MET A N 1
ATOM 925 C CA . MET A 1 117 ? 13.431 0.078 -13.313 1.00 96.00 117 MET A CA 1
ATOM 926 C C . MET A 1 117 ? 13.313 -1.452 -13.264 1.00 96.00 117 MET A C 1
ATOM 928 O O . MET A 1 117 ? 14.323 -2.157 -13.211 1.00 96.00 117 MET A O 1
ATOM 932 N N . LEU A 1 118 ? 12.094 -1.998 -13.222 1.00 93.75 118 LEU A N 1
ATOM 933 C CA . LEU A 1 118 ? 11.879 -3.448 -13.203 1.00 93.75 118 LEU A CA 1
ATOM 934 C C . LEU A 1 118 ? 11.987 -4.088 -14.589 1.00 93.75 118 LEU A C 1
ATOM 936 O O . LEU A 1 118 ? 12.308 -5.273 -14.684 1.00 93.75 118 LEU A O 1
ATOM 940 N N . GLN A 1 119 ? 11.715 -3.335 -15.651 1.00 91.56 119 GLN A N 1
ATOM 941 C CA . GLN A 1 119 ? 11.855 -3.810 -17.025 1.00 91.56 119 GLN A CA 1
ATOM 942 C C . GLN A 1 119 ? 13.316 -3.819 -17.482 1.00 91.56 119 GLN A C 1
ATOM 944 O O . GLN A 1 119 ? 13.705 -4.740 -18.195 1.00 91.56 119 GLN A O 1
ATOM 949 N N . GLU A 1 120 ? 14.130 -2.869 -17.020 1.00 89.81 120 GLU A N 1
ATOM 950 C CA . GLU A 1 120 ? 15.569 -2.807 -17.317 1.00 89.81 120 GLU A CA 1
ATOM 951 C C . GLU A 1 120 ? 16.385 -3.928 -16.656 1.00 89.81 120 GLU A C 1
ATOM 953 O O . GLU A 1 120 ? 17.454 -4.289 -17.138 1.00 89.81 120 GLU A O 1
ATOM 958 N N . LYS A 1 121 ? 15.887 -4.510 -15.559 1.00 77.25 121 LYS A N 1
ATOM 959 C CA . LYS A 1 121 ? 16.548 -5.607 -14.828 1.00 77.25 121 LYS A CA 1
ATOM 960 C C . LYS A 1 121 ? 16.376 -6.994 -15.477 1.00 77.25 121 LYS A C 1
ATOM 962 O O . LYS A 1 121 ? 16.752 -7.986 -14.850 1.00 77.25 121 LYS A O 1
ATOM 967 N N . LYS A 1 122 ? 15.761 -7.085 -16.662 1.00 57.59 122 LYS A N 1
ATOM 968 C CA . LYS A 1 122 ? 15.495 -8.349 -17.373 1.00 57.59 122 LYS A CA 1
ATOM 969 C C . LYS A 1 122 ? 16.639 -8.806 -18.271 1.00 57.59 122 LYS A C 1
ATOM 971 O O . LYS A 1 122 ? 17.325 -7.946 -18.857 1.00 57.59 122 LYS A O 1
#

Organism: Nonlabens ulvanivorans (NCBI:txid906888)

Secondary structure (DSSP, 8-state):
--------TTS--HHHHHHHHHHHHHHHH----PPPHHHHHHHHHHHHHTT-HHHHHHHHHHHHHH-TTBHHHHHHHHHHHHHTT-HHHHHHHHHHHHTSB-BTTB-HHHHHHHHHHHHHT-

I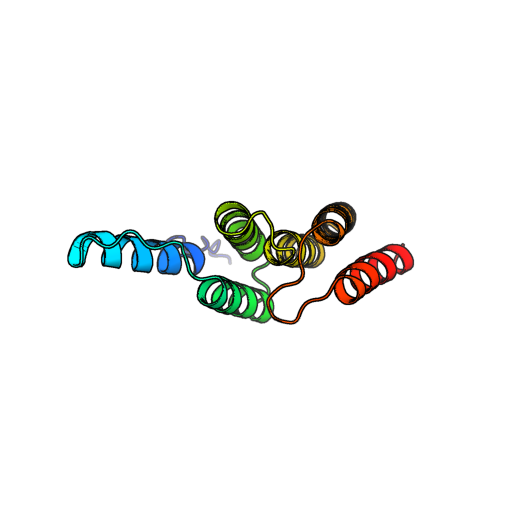nterPro domains:
  IPR011990 Tetratricopeptide-like helical domain superfamily [G3DSA:1.25.40.10] (29-120)
  IPR011990 Tetratricopeptide-like helical domain superfamily [SSF48452] (40-103)

Sequence (122 aa):
MAAEGKENKDAANAIETLIEKYKYIKEVYGIDMRVRLIDIVTVAEHLIDNKKYDELIDVADLAMKEYPEKLYGRFIEGIGYEGIGRPERAIKSYNAAYALEPAVGITKDDVLDKVEMLQEKK

Radius of gyration: 16.22 Å; chains: 1; bounding box: 41×42×40 Å

pLDDT: mean 90.79, std 16.88, range [37.72, 98.75]

Foldseek 3Di:
DDPPPPPPPPPQQLVNVQVVVQVVCCVPVVDRDQRDPVSLVVSLVVCVVVLVLVSLLVSLVSCCVRPVQALVSLQSNLVSCVSVPNNVSSLVSLVSSLNHDYDPPDDSVNSVVSNVVSVVVD